Protein AF-A0A3D4PVM2-F1 (afdb_monomer_lite)

Radius of gyration: 16.76 Å; chains: 1; bounding box: 47×27×60 Å

pLDDT: mean 89.8, std 11.27, range [43.47, 98.75]

Structure (mmCIF, N/CA/C/O backbone):
data_AF-A0A3D4PVM2-F1
#
_entry.id   AF-A0A3D4PVM2-F1
#
loop_
_atom_site.group_PDB
_atom_site.id
_atom_site.type_symbol
_atom_site.label_atom_id
_atom_site.label_alt_id
_atom_site.label_comp_id
_atom_site.label_asym_id
_atom_site.label_entity_id
_atom_site.label_seq_id
_atom_site.pdbx_PDB_ins_code
_atom_site.Cartn_x
_atom_site.Cartn_y
_atom_site.Cartn_z
_atom_site.occupancy
_atom_site.B_iso_or_equiv
_atom_site.auth_seq_id
_atom_site.auth_comp_id
_atom_site.auth_asym_id
_atom_site.auth_atom_id
_atom_site.pdbx_PDB_model_num
ATOM 1 N N . MET A 1 1 ? 9.792 14.585 -29.562 1.00 45.31 1 MET A N 1
ATOM 2 C CA . MET A 1 1 ? 9.228 13.760 -28.477 1.00 45.31 1 MET A CA 1
ATOM 3 C C . MET A 1 1 ? 8.554 12.550 -29.114 1.00 45.31 1 MET A C 1
ATOM 5 O O . MET A 1 1 ? 7.344 12.537 -29.293 1.00 45.31 1 MET A O 1
ATOM 9 N N . SER A 1 2 ? 9.338 11.590 -29.603 1.00 43.47 2 SER A N 1
ATOM 10 C CA . SER A 1 2 ? 8.796 10.319 -30.086 1.00 43.47 2 SER A CA 1
ATOM 11 C C . SER A 1 2 ? 8.329 9.541 -28.860 1.00 43.47 2 SER A C 1
ATOM 13 O O . SER A 1 2 ? 9.150 9.234 -28.001 1.00 43.47 2 SER A O 1
ATOM 15 N N . TYR A 1 3 ? 7.024 9.276 -28.750 1.00 52.75 3 TYR A N 1
ATOM 16 C CA . TYR A 1 3 ? 6.503 8.290 -27.806 1.00 52.75 3 TYR A CA 1
ATOM 17 C C . TYR A 1 3 ? 7.107 6.941 -28.201 1.00 52.75 3 TYR A C 1
ATOM 19 O O . TYR A 1 3 ? 6.622 6.272 -29.112 1.00 52.75 3 TYR A O 1
ATOM 27 N N . VAL A 1 4 ? 8.235 6.591 -27.585 1.00 57.72 4 VAL A N 1
ATOM 28 C CA . VAL A 1 4 ? 8.710 5.213 -27.566 1.00 57.72 4 VAL A CA 1
ATOM 29 C C . VAL A 1 4 ? 7.630 4.465 -26.802 1.00 57.72 4 VAL A C 1
ATOM 31 O O . VAL A 1 4 ? 7.332 4.813 -25.662 1.00 57.72 4 VAL A O 1
ATOM 34 N N . TRP A 1 5 ? 6.950 3.538 -27.471 1.00 57.53 5 TRP A N 1
ATOM 35 C CA . TRP A 1 5 ? 6.000 2.656 -26.810 1.00 57.53 5 TRP A CA 1
ATOM 36 C C . TRP A 1 5 ? 6.754 1.921 -25.716 1.00 57.53 5 TRP A C 1
ATOM 38 O O . TRP A 1 5 ? 7.627 1.113 -26.025 1.00 57.53 5 TRP A O 1
ATOM 48 N N . ASP A 1 6 ? 6.449 2.240 -24.465 1.00 69.25 6 ASP A N 1
ATOM 49 C CA . ASP A 1 6 ? 6.973 1.492 -23.339 1.00 69.25 6 ASP A CA 1
ATOM 50 C C . ASP A 1 6 ? 6.263 0.127 -23.322 1.00 69.25 6 ASP A C 1
ATOM 52 O O . ASP A 1 6 ? 5.043 0.077 -23.106 1.00 69.25 6 ASP A O 1
ATOM 56 N N . PRO A 1 7 ? 6.973 -0.983 -23.597 1.00 75.12 7 PRO A N 1
ATOM 57 C CA . PRO A 1 7 ? 6.374 -2.313 -23.582 1.00 75.12 7 PRO A CA 1
ATOM 58 C C . PRO A 1 7 ? 5.822 -2.689 -22.197 1.00 75.12 7 PRO A C 1
ATOM 60 O O . PRO A 1 7 ? 4.986 -3.591 -22.103 1.00 75.12 7 PRO A O 1
ATOM 63 N N . HIS A 1 8 ? 6.235 -1.993 -21.134 1.00 84.00 8 HIS A N 1
ATOM 64 C CA . HIS A 1 8 ? 5.813 -2.239 -19.760 1.00 84.00 8 HIS A CA 1
ATOM 65 C C . HIS A 1 8 ? 4.550 -1.472 -19.361 1.00 84.00 8 HIS A C 1
ATOM 67 O O . HIS A 1 8 ? 3.911 -1.858 -18.384 1.00 84.00 8 HIS A O 1
ATOM 73 N N . LEU A 1 9 ? 4.089 -0.491 -20.149 1.00 87.88 9 LEU A N 1
ATOM 74 C CA . LEU A 1 9 ? 2.967 0.385 -19.782 1.00 87.88 9 LEU A CA 1
ATOM 75 C C . LEU A 1 9 ? 1.699 -0.376 -19.356 1.00 87.88 9 LEU A C 1
ATOM 77 O O . LEU A 1 9 ? 1.043 -0.018 -18.379 1.00 87.88 9 LEU A O 1
ATOM 81 N N . LEU A 1 10 ? 1.331 -1.444 -20.071 1.00 92.19 10 LEU A N 1
ATOM 82 C CA . LEU A 1 10 ? 0.153 -2.248 -19.716 1.00 92.19 10 LEU A CA 1
ATOM 83 C C . LEU A 1 10 ? 0.336 -2.994 -18.389 1.00 92.19 10 LEU A C 1
ATOM 85 O O . LEU A 1 10 ? -0.619 -3.130 -17.623 1.00 92.19 10 LEU A O 1
ATOM 89 N N . VAL A 1 11 ? 1.554 -3.464 -18.114 1.00 93.19 11 VAL A N 1
ATOM 90 C CA . VAL A 1 11 ? 1.901 -4.132 -16.856 1.00 93.19 11 VAL A CA 1
ATOM 91 C C . VAL A 1 11 ? 1.858 -3.122 -15.716 1.00 93.19 11 VAL A C 1
ATOM 93 O O . VAL A 1 11 ? 1.194 -3.374 -14.715 1.00 93.19 11 VAL A O 1
ATOM 96 N N . GLU A 1 12 ? 2.470 -1.951 -15.887 1.00 94.94 12 GLU A N 1
ATOM 97 C CA . GLU A 1 12 ? 2.466 -0.871 -14.897 1.00 94.94 12 GLU A CA 1
ATOM 98 C C . GLU A 1 12 ? 1.046 -0.440 -14.524 1.00 94.94 12 GLU A C 1
ATOM 100 O O . GLU A 1 12 ? 0.698 -0.381 -13.343 1.00 94.94 12 GLU A O 1
ATOM 105 N N . LEU A 1 13 ? 0.192 -0.202 -15.526 1.00 96.38 13 LEU A N 1
ATOM 106 C CA . LEU A 1 13 ? -1.208 0.155 -15.309 1.00 96.38 13 LEU A CA 1
ATOM 107 C C . LEU A 1 13 ? -1.986 -0.975 -14.625 1.00 96.38 13 LEU A C 1
ATOM 109 O O . LEU A 1 13 ? -2.812 -0.702 -13.753 1.00 96.38 13 LEU A O 1
ATOM 113 N N . GLY A 1 14 ? -1.711 -2.236 -14.973 1.00 97.75 14 GLY A N 1
ATOM 114 C CA . GLY A 1 14 ? -2.309 -3.403 -14.325 1.00 97.75 14 GLY A CA 1
ATOM 115 C C . GLY A 1 14 ? -1.925 -3.524 -12.847 1.00 97.75 14 GLY A C 1
ATOM 116 O O . GLY A 1 14 ? -2.792 -3.716 -11.993 1.00 97.75 14 GLY A O 1
ATOM 117 N N . LEU A 1 15 ? -0.642 -3.349 -12.524 1.00 98.12 15 LEU A N 1
ATOM 118 C CA . LEU A 1 15 ? -0.132 -3.370 -11.150 1.00 98.12 15 LEU A CA 1
ATOM 119 C C . LEU A 1 15 ? -0.658 -2.182 -10.334 1.00 98.12 15 LEU A C 1
ATOM 121 O O . LEU A 1 15 ? -1.031 -2.345 -9.171 1.00 98.12 15 LEU A O 1
ATOM 125 N N . LEU A 1 16 ? -0.762 -1.002 -10.948 1.00 98.31 16 LEU A N 1
ATOM 126 C CA . LEU A 1 16 ? -1.333 0.183 -10.314 1.00 98.31 16 LEU A CA 1
ATOM 127 C C . LEU A 1 16 ? -2.835 0.021 -10.043 1.00 98.31 16 LEU A C 1
ATOM 129 O O . LEU A 1 16 ? -3.315 0.378 -8.964 1.00 98.31 16 LEU A O 1
ATOM 133 N N . ALA A 1 17 ? -3.577 -0.562 -10.988 1.00 98.56 17 ALA A N 1
ATOM 134 C CA . ALA A 1 17 ? -4.987 -0.891 -10.806 1.00 98.56 17 ALA A CA 1
ATOM 135 C C . ALA A 1 17 ? -5.182 -1.918 -9.680 1.00 98.56 17 ALA A C 1
ATOM 137 O O . ALA A 1 17 ? -6.079 -1.756 -8.851 1.00 98.56 17 ALA A O 1
ATOM 138 N N . LEU A 1 18 ? -4.312 -2.931 -9.591 1.00 98.69 18 LEU A N 1
ATOM 139 C CA . LEU A 1 18 ? -4.325 -3.889 -8.485 1.00 98.69 18 LEU A CA 1
ATOM 140 C C . LEU A 1 18 ? -4.069 -3.195 -7.139 1.00 98.69 18 LEU A C 1
ATOM 142 O O . LEU A 1 18 ? -4.838 -3.395 -6.196 1.00 98.69 18 LEU A O 1
ATOM 146 N N . ALA A 1 19 ? -3.052 -2.329 -7.059 1.00 98.75 19 ALA A N 1
ATOM 147 C CA . ALA A 1 19 ? -2.756 -1.552 -5.856 1.00 98.75 19 ALA A CA 1
ATOM 148 C C . ALA A 1 19 ? -3.955 -0.699 -5.422 1.00 98.75 19 ALA A C 1
ATOM 150 O O . ALA A 1 19 ? -4.289 -0.660 -4.235 1.00 98.75 19 ALA A O 1
ATOM 151 N N . PHE A 1 20 ? -4.639 -0.059 -6.376 1.00 98.69 20 PHE A N 1
ATOM 152 C CA . PHE A 1 20 ? -5.865 0.689 -6.119 1.00 98.69 20 PHE A CA 1
ATOM 153 C C . PHE A 1 20 ? -6.963 -0.201 -5.532 1.00 98.69 20 PHE A C 1
ATOM 155 O O . PHE A 1 20 ? -7.494 0.130 -4.475 1.00 98.69 20 PHE A O 1
ATOM 162 N N . VAL A 1 21 ? -7.283 -1.332 -6.168 1.00 98.69 21 VAL A N 1
ATOM 163 C CA . VAL A 1 21 ? -8.371 -2.227 -5.735 1.00 98.69 21 VAL A CA 1
ATOM 164 C C . VAL A 1 21 ? -8.116 -2.787 -4.335 1.00 98.69 21 VAL A C 1
ATOM 166 O O . VAL A 1 21 ? -9.007 -2.746 -3.484 1.00 98.69 21 VAL A O 1
ATOM 169 N N . LEU A 1 22 ? -6.900 -3.264 -4.062 1.00 98.69 22 LEU A N 1
ATOM 170 C CA . LEU A 1 22 ? -6.544 -3.816 -2.753 1.00 98.69 22 LEU A CA 1
ATOM 171 C C . LEU A 1 22 ? -6.567 -2.741 -1.654 1.00 98.69 22 LEU A C 1
ATOM 173 O O . LEU A 1 22 ? -7.127 -2.951 -0.577 1.00 98.69 22 LEU A O 1
ATOM 177 N N . SER A 1 23 ? -6.045 -1.548 -1.944 1.00 98.38 23 SER A N 1
ATOM 178 C CA . SER A 1 23 ? -6.045 -0.429 -0.990 1.00 98.38 23 SER A CA 1
ATOM 179 C C . SER A 1 23 ? -7.444 0.142 -0.759 1.00 98.38 23 SER A C 1
ATOM 181 O O . SER A 1 23 ? -7.764 0.590 0.345 1.00 98.38 23 SER A O 1
ATOM 183 N N . LEU A 1 24 ? -8.305 0.092 -1.780 1.00 98.19 24 LEU A N 1
ATOM 184 C CA . LEU A 1 24 ? -9.721 0.424 -1.676 1.00 98.19 24 LEU A CA 1
ATOM 185 C C . LEU A 1 24 ? -10.438 -0.563 -0.751 1.00 98.19 24 LEU A C 1
ATOM 187 O O . LEU A 1 24 ? -11.187 -0.124 0.117 1.00 98.19 24 LEU A O 1
ATOM 191 N N . ALA A 1 25 ? -10.178 -1.868 -0.882 1.00 97.88 25 ALA A N 1
ATOM 192 C CA . ALA A 1 25 ? -10.771 -2.890 -0.019 1.00 97.88 25 ALA A CA 1
ATOM 193 C C . ALA A 1 25 ? -10.446 -2.643 1.465 1.00 97.88 25 ALA A C 1
ATOM 195 O O . ALA A 1 25 ? -11.357 -2.601 2.297 1.00 97.88 25 ALA A O 1
ATOM 196 N N . VAL A 1 26 ? -9.173 -2.371 1.781 1.00 97.56 26 VAL A N 1
ATOM 197 C CA . VAL A 1 26 ? -8.753 -1.965 3.133 1.00 97.56 26 VAL A CA 1
ATOM 198 C C . VAL A 1 26 ? -9.449 -0.671 3.554 1.00 97.56 26 VAL A C 1
ATOM 200 O O . VAL A 1 26 ? -10.062 -0.602 4.617 1.00 97.56 26 VAL A O 1
ATOM 203 N N . GLY A 1 27 ? -9.427 0.359 2.710 1.00 96.12 27 GLY A N 1
ATOM 204 C CA . GLY A 1 27 ? -10.041 1.645 3.025 1.00 96.12 27 GLY A CA 1
ATOM 205 C C . GLY A 1 27 ? -11.550 1.566 3.299 1.00 96.12 27 GLY A C 1
ATOM 206 O O . GLY A 1 27 ? -12.051 2.296 4.159 1.00 96.12 27 GLY A O 1
ATOM 207 N N . VAL A 1 28 ? -12.281 0.681 2.612 1.00 96.56 28 VAL A N 1
ATOM 208 C CA . VAL A 1 28 ? -13.722 0.460 2.824 1.00 96.56 28 VAL A CA 1
ATOM 209 C C . VAL A 1 28 ? -13.974 -0.172 4.190 1.00 96.56 28 VAL A C 1
ATOM 211 O O . VAL A 1 28 ? -14.853 0.295 4.916 1.00 96.56 28 VAL A O 1
ATOM 214 N N . GLU A 1 29 ? -13.200 -1.191 4.569 1.00 94.75 29 GLU A N 1
ATOM 215 C CA . GLU A 1 29 ? -13.273 -1.813 5.897 1.00 94.75 29 GLU A CA 1
ATOM 216 C C . GLU A 1 29 ? -13.016 -0.780 7.004 1.00 94.75 29 GLU A C 1
ATOM 218 O O . GLU A 1 29 ? -13.828 -0.635 7.926 1.00 94.75 29 GLU A O 1
ATOM 223 N N . ARG A 1 30 ? -11.965 0.034 6.851 1.00 93.69 30 ARG A N 1
ATOM 224 C CA . ARG A 1 30 ? -11.602 1.083 7.814 1.00 93.69 30 ARG A CA 1
ATOM 225 C C . ARG A 1 30 ? -12.667 2.165 7.943 1.00 93.69 30 ARG A C 1
ATOM 227 O O . ARG A 1 30 ? -12.998 2.570 9.060 1.00 93.69 30 ARG A O 1
ATOM 234 N N . SER A 1 31 ? -13.234 2.606 6.818 1.00 92.12 31 SER A N 1
ATOM 235 C CA . SER A 1 31 ? -14.294 3.619 6.801 1.00 92.12 31 SER A CA 1
ATOM 236 C C . SER A 1 31 ? -15.587 3.104 7.435 1.00 92.12 31 SER A C 1
ATOM 238 O O . SER A 1 31 ? -16.223 3.837 8.190 1.00 92.12 31 SER A O 1
ATOM 240 N N . ARG A 1 32 ? -15.968 1.843 7.181 1.00 90.44 32 ARG A N 1
ATOM 241 C CA . ARG A 1 32 ? -17.156 1.215 7.790 1.00 90.44 32 ARG A CA 1
ATOM 242 C C . ARG A 1 32 ? -17.020 1.059 9.304 1.00 90.44 32 ARG A C 1
ATOM 244 O O . ARG A 1 32 ? -18.005 1.203 10.017 1.00 90.44 32 ARG A O 1
ATOM 251 N N . LYS A 1 33 ? -15.804 0.816 9.804 1.00 88.81 33 LYS A N 1
ATOM 252 C CA . LYS A 1 33 ? -15.503 0.728 11.245 1.00 88.81 33 LYS A CA 1
ATOM 253 C C . LYS A 1 33 ? -15.273 2.096 11.922 1.00 88.81 33 LYS A C 1
ATOM 255 O O . LYS A 1 33 ? -14.785 2.117 13.053 1.00 88.81 33 LYS A O 1
ATOM 260 N N . LEU A 1 34 ? -15.590 3.213 11.248 1.00 84.19 34 LEU A N 1
ATOM 261 C CA . LEU A 1 34 ? -15.469 4.596 11.748 1.00 84.19 34 LEU A CA 1
ATOM 262 C C . LEU A 1 34 ? -14.083 4.916 12.338 1.00 84.19 34 LEU A C 1
ATOM 264 O O . LEU A 1 34 ? -13.951 5.499 13.415 1.00 84.19 34 LEU A O 1
ATOM 268 N N . LYS A 1 35 ? -13.024 4.481 11.649 1.00 86.06 35 LYS A N 1
ATOM 269 C CA . LYS A 1 35 ? -11.636 4.658 12.097 1.00 86.06 35 LYS A CA 1
ATOM 270 C C . LYS A 1 35 ? -11.047 5.982 11.604 1.00 86.06 35 LYS A C 1
ATOM 272 O O . LYS A 1 35 ? -11.492 6.535 10.606 1.00 86.06 35 LYS A O 1
ATOM 277 N N . SER A 1 36 ? -10.022 6.475 12.308 1.00 76.81 36 SER A N 1
ATOM 278 C CA . SER A 1 36 ? -9.428 7.804 12.073 1.00 76.81 36 SER A CA 1
ATOM 279 C C . SER A 1 36 ? -8.852 7.995 10.666 1.00 76.81 36 SER A C 1
ATOM 281 O O . SER A 1 36 ? -9.029 9.052 10.070 1.00 76.81 36 SER A O 1
ATOM 283 N N . ALA A 1 37 ? -8.184 6.973 10.126 1.00 84.19 37 ALA A N 1
ATOM 284 C CA . ALA A 1 37 ? -7.761 6.934 8.732 1.00 84.19 37 ALA A CA 1
ATOM 285 C C . ALA A 1 37 ? -8.864 6.268 7.899 1.00 84.19 37 ALA A C 1
ATOM 287 O O . ALA A 1 37 ? -9.225 5.115 8.148 1.00 84.19 37 ALA A O 1
ATOM 288 N N . GLY A 1 38 ? -9.408 7.005 6.930 1.00 87.69 38 GLY A N 1
ATOM 289 C CA . GLY A 1 38 ? -10.544 6.572 6.115 1.00 87.69 38 GLY A CA 1
ATOM 290 C C . GLY A 1 38 ? -10.147 6.007 4.750 1.00 87.69 38 GLY A C 1
ATOM 291 O O . GLY A 1 38 ? -8.975 5.756 4.468 1.00 87.69 38 GLY A O 1
ATOM 292 N N . LEU A 1 39 ? -11.141 5.851 3.874 1.00 94.56 39 LEU A N 1
ATOM 293 C CA . LEU A 1 39 ? -10.989 5.298 2.523 1.00 94.56 39 LEU A CA 1
ATOM 294 C C . LEU A 1 39 ? -9.896 5.999 1.702 1.00 94.56 39 LEU A C 1
ATOM 296 O O . LEU A 1 39 ? -8.978 5.356 1.198 1.00 94.56 39 LEU A O 1
ATOM 300 N N . ARG A 1 40 ? -9.978 7.333 1.604 1.00 94.88 40 ARG A N 1
ATOM 301 C CA . ARG A 1 40 ? -9.074 8.144 0.777 1.00 94.88 40 ARG A CA 1
ATOM 302 C C . ARG A 1 40 ? -7.619 8.026 1.228 1.00 94.88 40 ARG A C 1
ATOM 304 O O . ARG A 1 40 ? -6.737 7.963 0.382 1.00 94.88 40 ARG A O 1
ATOM 311 N N . THR A 1 41 ? -7.372 7.961 2.536 1.00 94.75 41 THR A N 1
ATOM 312 C CA . THR A 1 41 ? -6.019 7.826 3.092 1.00 94.75 41 THR A CA 1
ATOM 313 C C . THR A 1 41 ? -5.360 6.538 2.612 1.00 94.75 41 THR A C 1
ATOM 315 O O . THR A 1 41 ? -4.272 6.587 2.051 1.00 94.75 41 THR A O 1
ATOM 318 N N . HIS A 1 42 ? -6.036 5.398 2.767 1.00 96.69 42 HIS A N 1
ATOM 319 C CA . HIS A 1 42 ? -5.475 4.101 2.389 1.00 96.69 42 HIS A CA 1
ATOM 320 C C . HIS A 1 42 ? -5.270 3.992 0.875 1.00 96.69 42 HIS A C 1
ATOM 322 O O . HIS A 1 42 ? -4.201 3.586 0.431 1.00 96.69 42 HIS A O 1
ATOM 328 N N . VAL A 1 43 ? -6.236 4.450 0.074 1.00 98.12 43 VAL A N 1
ATOM 329 C CA . VAL A 1 43 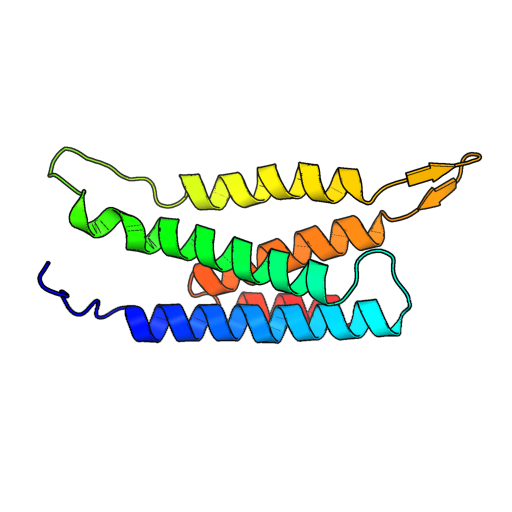? -6.103 4.463 -1.390 1.00 98.12 43 VAL A CA 1
ATOM 330 C C . VAL A 1 43 ? -4.891 5.282 -1.847 1.00 98.12 43 VAL A C 1
ATOM 332 O O . VAL A 1 43 ? -4.104 4.796 -2.655 1.00 98.12 43 VAL A O 1
ATOM 335 N N . LEU A 1 44 ? -4.708 6.498 -1.316 1.00 97.38 44 LEU A N 1
ATOM 336 C CA . LEU A 1 44 ? -3.579 7.355 -1.692 1.00 97.38 44 LEU A CA 1
ATOM 337 C C . LEU A 1 44 ? -2.232 6.764 -1.262 1.00 97.38 44 LEU A C 1
ATOM 339 O O . LEU A 1 44 ? -1.270 6.841 -2.021 1.00 97.38 44 LEU A O 1
ATOM 343 N N . VAL A 1 45 ? -2.166 6.153 -0.076 1.00 97.44 45 VAL A N 1
ATOM 344 C CA . VAL A 1 45 ? -0.947 5.503 0.426 1.00 97.44 45 VAL A CA 1
ATOM 345 C C . VAL A 1 45 ? -0.549 4.322 -0.460 1.00 97.44 45 VAL A C 1
ATOM 347 O O . VAL A 1 45 ? 0.611 4.226 -0.860 1.00 97.44 45 VAL A O 1
ATOM 350 N N . GLY A 1 46 ? -1.496 3.449 -0.805 1.00 98.31 46 GLY A N 1
ATOM 351 C CA . GLY A 1 46 ? -1.219 2.272 -1.627 1.00 98.31 46 GLY A CA 1
ATOM 352 C C . GLY A 1 46 ? -0.844 2.622 -3.066 1.00 98.31 46 GLY A C 1
ATOM 353 O O . GLY A 1 46 ? 0.165 2.135 -3.570 1.00 98.31 46 GLY A O 1
ATOM 354 N N . ILE A 1 47 ? -1.594 3.530 -3.704 1.00 98.31 47 ILE A N 1
ATOM 355 C CA . ILE A 1 47 ? -1.269 4.032 -5.048 1.00 98.31 47 ILE A CA 1
ATOM 356 C C . ILE A 1 47 ? 0.099 4.715 -5.052 1.00 98.31 47 ILE A C 1
ATOM 358 O O . ILE A 1 47 ? 0.930 4.398 -5.896 1.00 98.31 47 ILE A O 1
ATOM 362 N N . GLY A 1 48 ? 0.354 5.636 -4.117 1.00 98.00 48 GLY A N 1
ATOM 363 C CA . GLY A 1 48 ? 1.622 6.365 -4.067 1.00 98.00 48 GLY A CA 1
ATOM 364 C C . GLY A 1 48 ? 2.816 5.426 -3.904 1.00 98.00 48 GLY A C 1
ATOM 365 O O . GLY A 1 48 ? 3.812 5.560 -4.609 1.00 98.00 48 GLY A O 1
ATOM 366 N N . SER A 1 49 ? 2.684 4.421 -3.036 1.00 98.19 49 SER A N 1
ATOM 367 C CA . SER A 1 49 ? 3.724 3.411 -2.810 1.00 98.19 49 SER A CA 1
ATOM 368 C C . SER A 1 49 ? 3.979 2.540 -4.045 1.00 98.19 49 SER A C 1
ATOM 370 O O . SER A 1 49 ? 5.133 2.242 -4.360 1.00 98.19 49 SER A O 1
ATOM 372 N N . ALA A 1 50 ? 2.921 2.171 -4.778 1.00 98.19 50 ALA A N 1
ATOM 373 C CA . ALA A 1 50 ? 3.040 1.461 -6.049 1.00 98.19 50 ALA A CA 1
ATOM 374 C C . ALA A 1 50 ? 3.744 2.321 -7.107 1.00 98.19 50 ALA A C 1
ATOM 376 O O . ALA A 1 50 ? 4.699 1.854 -7.717 1.00 98.19 50 ALA A O 1
ATOM 377 N N . ILE A 1 51 ? 3.344 3.589 -7.264 1.00 97.50 51 ILE A N 1
ATOM 378 C CA . ILE A 1 51 ? 3.965 4.534 -8.206 1.00 97.50 51 ILE A CA 1
ATOM 379 C C . ILE A 1 51 ? 5.457 4.693 -7.914 1.00 97.50 51 ILE A C 1
ATOM 381 O O . ILE A 1 51 ? 6.265 4.550 -8.823 1.00 97.50 51 ILE A O 1
ATOM 385 N N . PHE A 1 52 ? 5.846 4.943 -6.659 1.00 96.75 52 PHE A N 1
ATOM 386 C CA . PHE A 1 52 ? 7.265 5.075 -6.313 1.00 96.75 52 PHE A CA 1
ATOM 387 C C . PHE A 1 52 ? 8.059 3.803 -6.603 1.00 96.75 52 PHE A C 1
ATOM 389 O O . PHE A 1 52 ? 9.198 3.892 -7.050 1.00 96.75 52 PHE A O 1
ATOM 396 N N . THR A 1 53 ? 7.459 2.633 -6.389 1.00 96.12 53 THR A N 1
ATOM 397 C CA . THR A 1 53 ? 8.108 1.349 -6.676 1.00 96.12 53 THR A CA 1
ATOM 398 C C . THR A 1 53 ? 8.251 1.115 -8.183 1.00 96.12 53 THR A C 1
ATOM 400 O O . THR A 1 53 ? 9.324 0.719 -8.624 1.00 96.12 53 THR A O 1
ATOM 403 N N . LEU A 1 54 ? 7.226 1.441 -8.978 1.00 94.56 54 LEU A N 1
ATOM 404 C CA . LEU A 1 54 ? 7.266 1.367 -10.444 1.00 94.56 54 LEU A CA 1
ATOM 405 C C . LEU A 1 54 ? 8.288 2.349 -11.036 1.00 94.56 54 LEU A C 1
ATOM 407 O O . LEU A 1 54 ? 9.092 1.955 -11.871 1.00 94.56 54 LEU A O 1
ATOM 411 N N . ILE A 1 55 ? 8.337 3.594 -10.542 1.00 92.81 55 ILE A N 1
ATOM 412 C CA . ILE A 1 55 ? 9.376 4.571 -10.917 1.00 92.81 55 ILE A CA 1
ATOM 413 C C . ILE A 1 55 ? 10.768 4.015 -10.600 1.00 92.81 55 ILE A C 1
ATOM 415 O O . ILE A 1 55 ? 11.688 4.169 -11.397 1.00 92.81 55 ILE A O 1
ATOM 419 N N . SER A 1 56 ? 10.924 3.364 -9.445 1.00 91.81 56 SER A N 1
ATOM 420 C CA . SER A 1 56 ? 12.189 2.749 -9.043 1.00 91.81 56 SER A CA 1
ATOM 421 C C . SER A 1 56 ? 12.614 1.614 -9.982 1.00 91.81 56 SER A C 1
ATOM 423 O O . SER A 1 56 ? 13.804 1.465 -10.238 1.00 91.81 56 SER A O 1
ATOM 425 N N . ALA A 1 57 ? 11.654 0.834 -10.492 1.00 89.31 57 ALA A N 1
ATOM 426 C CA . ALA A 1 57 ? 11.895 -0.312 -11.364 1.00 89.31 57 ALA A CA 1
ATOM 427 C C . ALA A 1 57 ? 12.140 0.076 -12.834 1.00 89.31 57 ALA A C 1
ATOM 429 O O . ALA A 1 57 ? 13.108 -0.397 -13.416 1.00 89.31 57 ALA A O 1
ATOM 430 N N . TYR A 1 58 ? 11.301 0.945 -13.406 1.00 87.12 58 TYR A N 1
ATOM 431 C CA . TYR A 1 58 ? 11.262 1.221 -14.852 1.00 87.12 58 TYR A CA 1
ATOM 432 C C . TYR A 1 58 ? 11.714 2.644 -15.221 1.00 87.12 58 TYR A C 1
ATOM 434 O O . TYR A 1 58 ? 12.186 2.903 -16.325 1.00 87.12 58 TYR A O 1
ATOM 442 N N . GLY A 1 59 ? 11.645 3.595 -14.284 1.00 86.75 59 GLY A N 1
ATOM 443 C CA . GLY A 1 59 ? 11.813 5.027 -14.570 1.00 86.75 59 GLY A CA 1
ATOM 444 C C . GLY A 1 59 ? 13.225 5.475 -14.969 1.00 86.75 59 GLY A C 1
ATOM 445 O O . GLY A 1 59 ? 13.405 6.634 -15.344 1.00 86.75 59 GLY A O 1
ATOM 446 N N . PHE A 1 60 ? 14.224 4.591 -14.890 1.00 81.81 60 PHE A N 1
ATOM 447 C CA . PHE A 1 60 ? 15.635 4.922 -15.127 1.00 81.81 60 PHE A CA 1
ATOM 448 C C . PHE A 1 60 ? 16.288 4.140 -16.268 1.00 81.81 60 PHE A C 1
ATOM 450 O O . PHE A 1 60 ? 17.463 4.380 -16.541 1.00 81.81 60 PHE A O 1
ATOM 457 N N . GLU A 1 61 ? 15.562 3.263 -16.967 1.00 75.38 61 GLU A N 1
ATOM 458 C CA . GLU A 1 61 ? 16.129 2.413 -18.028 1.00 75.38 61 GLU A CA 1
ATOM 459 C C . GLU A 1 61 ? 16.842 3.220 -19.131 1.00 75.38 61 GLU A C 1
ATOM 461 O O . GLU A 1 61 ? 17.895 2.817 -19.617 1.00 75.38 61 GLU A O 1
ATOM 466 N N . GLY A 1 62 ? 16.338 4.414 -19.466 1.00 69.25 62 GLY A N 1
ATOM 467 C CA . GLY A 1 62 ? 16.932 5.309 -20.470 1.00 69.25 62 GLY A CA 1
ATOM 468 C C . GLY A 1 62 ? 18.154 6.122 -20.013 1.00 69.25 62 GLY A C 1
ATOM 469 O O . GLY A 1 62 ? 18.721 6.860 -20.816 1.00 69.25 62 GLY A O 1
ATOM 470 N N . VAL A 1 63 ? 18.550 6.028 -18.739 1.00 69.25 63 VAL A N 1
ATOM 471 C CA . VAL A 1 63 ? 19.680 6.775 -18.141 1.00 69.25 63 VAL A CA 1
ATOM 472 C C . VAL A 1 63 ? 20.858 5.840 -17.807 1.00 69.25 63 VAL A C 1
ATOM 474 O O . VAL A 1 63 ? 21.915 6.286 -17.360 1.00 69.25 63 VAL A O 1
ATOM 477 N N . LEU A 1 64 ? 20.705 4.534 -18.054 1.00 67.75 64 LEU A N 1
ATOM 478 C CA . LEU A 1 64 ? 21.728 3.518 -17.811 1.00 67.75 64 LEU A CA 1
ATOM 479 C C . LEU A 1 64 ? 22.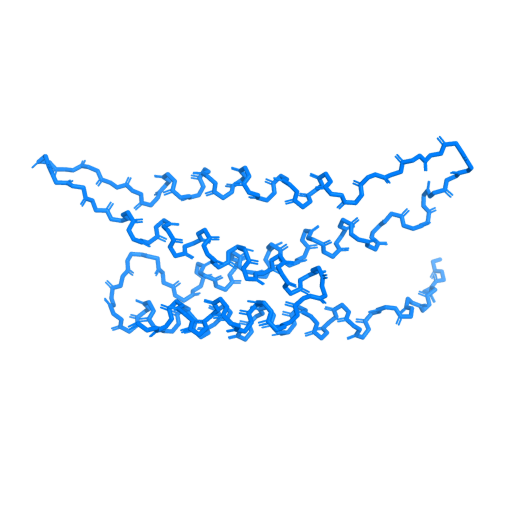840 3.607 -18.868 1.00 67.75 64 LEU A C 1
ATOM 481 O O . LEU A 1 64 ? 22.698 3.137 -19.994 1.00 67.75 64 LEU A O 1
ATOM 485 N N . GLY A 1 65 ? 23.961 4.230 -18.503 1.00 66.81 65 GLY A N 1
ATOM 486 C CA . GLY A 1 65 ? 25.228 4.123 -19.231 1.00 66.81 65 GLY A CA 1
ATOM 487 C C . GLY A 1 65 ? 26.069 2.931 -18.744 1.00 66.81 65 GLY A C 1
ATOM 488 O O . GLY A 1 65 ? 25.796 2.403 -17.667 1.00 66.81 65 GLY A O 1
ATOM 489 N N . PRO A 1 66 ? 27.124 2.527 -19.480 1.00 66.44 66 PRO A N 1
ATOM 490 C CA . PRO A 1 66 ? 27.985 1.396 -19.106 1.00 66.44 66 PRO A CA 1
ATOM 491 C C . PRO A 1 66 ? 28.647 1.531 -17.722 1.00 66.44 66 PRO A C 1
ATOM 493 O O . PRO A 1 66 ? 28.934 0.516 -17.095 1.00 66.44 66 PRO A O 1
ATOM 496 N N . ASP A 1 67 ? 28.818 2.759 -17.219 1.00 75.12 67 ASP A N 1
ATOM 497 C CA . ASP A 1 67 ? 29.396 3.050 -15.896 1.00 75.12 67 ASP A CA 1
ATOM 498 C C . ASP A 1 67 ? 28.348 3.438 -14.830 1.00 75.12 67 ASP A C 1
ATOM 500 O O . ASP A 1 67 ? 28.698 3.797 -13.704 1.00 75.12 67 ASP A O 1
ATOM 504 N N . VAL A 1 68 ? 27.050 3.401 -15.160 1.00 72.12 68 VAL A N 1
ATOM 505 C CA . VAL A 1 68 ? 25.971 3.842 -14.263 1.00 72.12 68 VAL A CA 1
ATOM 506 C C . VAL A 1 68 ? 25.257 2.629 -13.668 1.00 72.12 68 VAL A C 1
ATOM 508 O O . VAL A 1 68 ? 24.360 2.051 -14.274 1.00 72.12 68 VAL A O 1
ATOM 511 N N . ALA A 1 69 ? 25.618 2.275 -12.435 1.00 68.12 69 ALA A N 1
ATOM 512 C CA . ALA A 1 69 ? 24.858 1.322 -11.634 1.00 68.12 69 ALA A CA 1
ATOM 513 C C . ALA A 1 69 ? 23.708 2.049 -10.915 1.00 68.12 69 ALA A C 1
ATOM 515 O O . ALA A 1 69 ? 23.911 2.682 -9.876 1.00 68.12 69 ALA A O 1
ATOM 516 N N . VAL A 1 70 ? 22.494 1.979 -11.466 1.00 70.56 70 VAL A N 1
ATOM 517 C CA . VAL A 1 70 ? 21.283 2.378 -10.733 1.00 70.56 70 VAL A CA 1
ATOM 518 C C . VAL A 1 70 ? 20.881 1.232 -9.816 1.00 70.56 70 VAL A C 1
ATOM 520 O O . VAL A 1 70 ? 20.910 0.072 -10.216 1.00 70.56 70 VAL A O 1
ATOM 523 N N . ASP A 1 71 ? 20.511 1.565 -8.583 1.00 80.81 71 ASP A N 1
ATOM 524 C CA . ASP A 1 71 ? 19.958 0.626 -7.611 1.00 80.81 71 ASP A CA 1
ATOM 525 C C . ASP A 1 71 ? 18.441 0.864 -7.487 1.00 80.81 71 ASP A C 1
ATOM 527 O O . ASP A 1 71 ? 18.025 1.804 -6.791 1.00 80.81 71 ASP A O 1
ATOM 531 N N . PRO A 1 72 ? 17.607 0.023 -8.134 1.00 72.12 72 PRO A N 1
ATOM 532 C CA . PRO A 1 72 ? 16.148 0.113 -8.100 1.00 72.12 72 PRO A CA 1
ATOM 533 C C . PRO A 1 72 ? 15.547 -0.059 -6.705 1.00 72.12 72 PRO A C 1
ATOM 535 O O . PRO A 1 72 ? 14.345 0.116 -6.537 1.00 72.12 72 PRO A O 1
ATOM 538 N N . SER A 1 73 ? 16.321 -0.415 -5.678 1.00 80.38 73 SER A N 1
ATOM 539 C CA . SER A 1 73 ? 15.799 -0.524 -4.316 1.00 80.38 73 SER A CA 1
ATOM 540 C C . SER A 1 73 ? 15.754 0.821 -3.587 1.00 80.38 73 SER A C 1
ATOM 542 O O . SER A 1 73 ? 15.009 0.963 -2.618 1.00 80.38 73 SER A O 1
ATOM 544 N N . ARG A 1 74 ? 16.491 1.843 -4.050 1.00 85.50 74 ARG A N 1
ATOM 545 C CA . ARG A 1 74 ? 16.686 3.094 -3.296 1.00 85.50 74 ARG A CA 1
ATOM 546 C C . ARG A 1 74 ? 15.415 3.911 -3.120 1.00 85.50 74 ARG A C 1
ATOM 548 O O . ARG A 1 74 ? 15.127 4.309 -1.993 1.00 85.50 74 ARG A O 1
ATOM 555 N N . ILE A 1 75 ? 14.659 4.164 -4.191 1.00 91.12 75 ILE A N 1
ATOM 556 C CA . ILE A 1 75 ? 13.408 4.940 -4.097 1.00 91.12 75 ILE A CA 1
ATOM 557 C C . ILE A 1 75 ? 12.354 4.124 -3.347 1.00 91.12 75 ILE A C 1
ATOM 559 O O . ILE A 1 75 ? 11.713 4.649 -2.437 1.00 91.12 75 ILE A O 1
ATOM 563 N N . ALA A 1 76 ? 12.243 2.826 -3.649 1.00 88.75 76 ALA A N 1
ATOM 564 C CA . ALA A 1 76 ? 11.354 1.912 -2.934 1.00 88.75 76 ALA A CA 1
ATOM 565 C C . ALA A 1 76 ? 11.633 1.897 -1.415 1.00 88.75 76 ALA A C 1
ATOM 567 O O . ALA A 1 76 ? 10.707 2.005 -0.613 1.00 88.75 76 ALA A O 1
ATOM 568 N N . ALA A 1 77 ? 12.900 1.864 -0.992 1.00 89.12 77 ALA A N 1
ATOM 569 C CA . ALA A 1 77 ? 13.279 1.901 0.421 1.00 89.12 77 ALA A CA 1
ATOM 570 C C . ALA A 1 77 ? 12.873 3.213 1.120 1.00 89.12 77 ALA A C 1
ATOM 572 O O . ALA A 1 77 ? 12.524 3.198 2.303 1.00 89.12 77 ALA A O 1
ATOM 573 N N . GLN A 1 78 ? 12.861 4.345 0.402 1.00 94.19 78 GLN A N 1
ATOM 574 C CA . GLN A 1 78 ? 12.423 5.625 0.974 1.00 94.19 78 GLN A CA 1
ATOM 575 C C . GLN A 1 78 ? 10.922 5.667 1.272 1.00 94.19 78 GLN A C 1
ATOM 577 O O . GLN A 1 78 ? 10.511 6.424 2.153 1.00 94.19 78 GLN A O 1
ATOM 582 N N . VAL A 1 79 ? 10.106 4.828 0.622 1.00 95.31 79 VAL A N 1
ATOM 583 C CA . VAL A 1 79 ? 8.677 4.708 0.948 1.00 95.31 79 VAL A CA 1
ATOM 584 C C . VAL A 1 79 ? 8.507 4.276 2.404 1.00 95.31 79 VAL A C 1
ATOM 586 O O . VAL A 1 79 ? 7.767 4.916 3.146 1.00 95.31 79 VAL A O 1
ATOM 589 N N . VAL A 1 80 ? 9.247 3.258 2.858 1.00 91.12 80 VAL A N 1
ATOM 590 C CA . VAL A 1 80 ? 9.161 2.751 4.241 1.00 91.1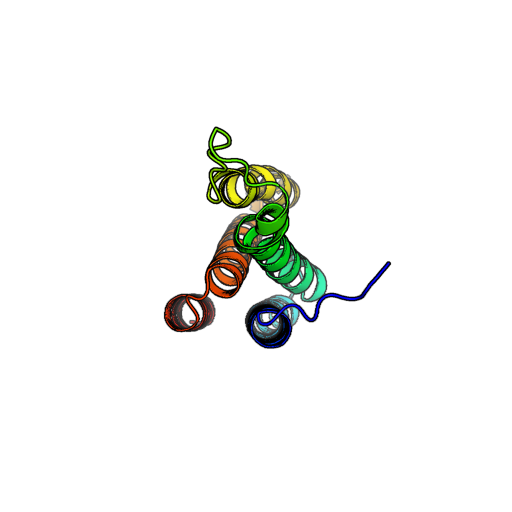2 80 VAL A CA 1
ATOM 591 C C . VAL A 1 80 ? 9.491 3.850 5.257 1.00 91.12 80 VAL A C 1
ATOM 593 O O . VAL A 1 80 ? 8.779 4.009 6.249 1.00 91.12 80 VAL A O 1
ATOM 596 N N . SER A 1 81 ? 10.524 4.648 4.975 1.00 90.88 81 SER A N 1
ATOM 597 C CA . SER A 1 81 ? 10.906 5.805 5.794 1.00 90.88 81 SER A CA 1
ATOM 598 C C . SER A 1 81 ? 9.806 6.878 5.818 1.00 90.88 81 SER A C 1
ATOM 600 O O . SER A 1 81 ? 9.377 7.314 6.889 1.00 90.88 81 SER A O 1
ATOM 602 N N . GLY A 1 82 ? 9.271 7.252 4.649 1.00 89.88 82 GLY A N 1
ATOM 603 C CA . GLY A 1 82 ? 8.222 8.269 4.522 1.00 89.88 82 GLY A CA 1
ATOM 604 C C . GLY A 1 82 ? 6.910 7.891 5.217 1.00 89.88 82 GLY A C 1
ATOM 605 O O . GLY A 1 82 ? 6.243 8.742 5.810 1.00 89.88 82 GLY A O 1
ATOM 606 N N . ILE A 1 83 ? 6.556 6.606 5.223 1.00 93.50 83 ILE A N 1
ATOM 607 C CA . ILE A 1 83 ? 5.362 6.117 5.920 1.00 93.50 83 ILE A CA 1
ATOM 608 C C . ILE A 1 83 ? 5.502 6.222 7.440 1.00 93.50 83 ILE A C 1
ATOM 610 O O . ILE A 1 83 ? 4.502 6.467 8.115 1.00 93.50 83 ILE A O 1
ATOM 614 N N . GLY A 1 84 ? 6.718 6.125 7.988 1.00 87.56 84 GLY A N 1
ATOM 615 C CA . GLY A 1 84 ? 6.965 6.371 9.412 1.00 87.56 84 GLY A CA 1
ATOM 616 C C . GLY A 1 84 ? 6.488 7.759 9.860 1.00 87.56 84 GLY A C 1
ATOM 617 O O . GLY A 1 84 ? 5.842 7.887 10.901 1.00 87.56 84 GLY A O 1
ATOM 618 N N . PHE A 1 85 ? 6.709 8.785 9.030 1.00 87.62 85 PHE A N 1
ATOM 619 C CA . PHE A 1 85 ? 6.231 10.149 9.284 1.00 87.62 85 PHE A CA 1
ATOM 620 C C . PHE A 1 85 ? 4.697 10.256 9.233 1.00 87.62 85 PHE A C 1
ATOM 622 O O . PHE A 1 85 ? 4.083 10.822 10.139 1.00 87.62 85 PHE A O 1
ATOM 629 N N . LEU A 1 86 ? 4.057 9.669 8.216 1.00 85.00 86 LEU A N 1
ATOM 630 C CA . LEU A 1 86 ? 2.591 9.665 8.107 1.00 85.00 86 LEU A CA 1
ATOM 631 C C . LEU A 1 86 ? 1.926 8.879 9.248 1.00 85.00 86 LEU A C 1
ATOM 633 O O . LEU A 1 86 ? 0.892 9.299 9.768 1.00 85.00 86 LEU A O 1
ATOM 637 N N . GLY A 1 87 ? 2.534 7.763 9.658 1.00 84.50 87 GLY A N 1
ATOM 638 C CA . GLY A 1 87 ? 2.089 6.943 10.781 1.00 84.50 87 GLY A CA 1
ATOM 639 C C . GLY A 1 87 ? 2.145 7.695 12.110 1.00 84.50 87 GLY A C 1
ATOM 640 O O . GLY A 1 87 ? 1.180 7.655 12.871 1.00 84.50 87 GLY A O 1
ATOM 641 N N . ALA A 1 88 ? 3.219 8.446 12.368 1.00 86.62 88 ALA A N 1
ATOM 642 C CA . ALA A 1 88 ? 3.312 9.303 13.550 1.00 86.62 88 ALA A CA 1
ATOM 643 C C . ALA A 1 88 ? 2.208 10.378 13.572 1.00 86.62 88 ALA A C 1
ATOM 645 O O . ALA A 1 88 ? 1.620 10.632 14.621 1.00 86.62 88 ALA A O 1
ATOM 646 N N . GLY A 1 89 ? 1.863 10.950 12.412 1.00 88.44 89 GLY A N 1
ATOM 647 C CA . GLY A 1 89 ? 0.832 11.986 12.285 1.00 88.44 89 GLY A CA 1
ATOM 648 C C . GLY A 1 89 ? -0.601 11.544 12.617 1.00 88.44 89 GLY A C 1
ATOM 649 O O . GLY A 1 89 ? -1.468 12.399 12.796 1.00 88.44 89 GLY A O 1
ATOM 650 N N . VAL A 1 90 ? -0.872 10.236 12.715 1.00 89.06 90 VAL A N 1
ATOM 651 C CA . VAL A 1 90 ? -2.199 9.700 13.079 1.00 89.06 90 VAL A CA 1
ATOM 652 C C . VAL A 1 90 ? -2.272 9.135 14.501 1.00 89.06 90 VAL A C 1
ATOM 654 O O . VAL A 1 90 ? -3.352 8.705 14.915 1.00 89.06 90 VAL A O 1
ATOM 657 N N . ILE A 1 91 ? -1.161 9.124 15.247 1.00 92.88 91 ILE A N 1
ATOM 658 C CA . ILE A 1 91 ? -1.102 8.654 16.637 1.00 92.88 91 ILE A CA 1
ATOM 659 C C . ILE A 1 91 ? -1.258 9.849 17.578 1.00 92.88 91 ILE A C 1
ATOM 661 O O . ILE A 1 91 ? -0.497 10.810 17.515 1.00 92.88 91 ILE A O 1
ATOM 665 N N . PHE A 1 92 ? -2.225 9.771 18.492 1.00 91.31 92 PHE A N 1
ATOM 666 C CA . PHE A 1 92 ? -2.520 10.838 19.449 1.00 91.31 92 PHE A CA 1
ATOM 667 C C . PHE A 1 92 ? -2.499 10.308 20.880 1.00 91.31 92 PHE A C 1
ATOM 669 O O . PHE A 1 92 ? -3.016 9.222 21.150 1.00 91.31 92 PHE A O 1
ATOM 676 N N . VAL A 1 93 ? -1.956 11.103 21.804 1.00 91.62 93 VAL A N 1
ATOM 677 C CA . VAL A 1 93 ? -1.956 10.811 23.243 1.00 91.62 93 VAL A CA 1
ATOM 678 C C . VAL A 1 93 ? -2.748 11.891 23.968 1.00 91.62 93 VAL A C 1
ATOM 680 O O . VAL A 1 93 ? -2.440 13.076 23.853 1.00 91.62 93 VAL A O 1
ATOM 683 N N . ARG A 1 94 ? -3.780 11.497 24.717 1.00 90.62 94 ARG A N 1
ATOM 684 C CA . ARG A 1 94 ? -4.591 12.416 25.528 1.00 90.62 94 ARG A CA 1
ATOM 685 C C . ARG A 1 94 ? -4.977 11.745 26.837 1.00 90.62 94 ARG A C 1
ATOM 687 O O . ARG A 1 94 ? -5.465 10.623 26.816 1.00 90.62 94 ARG A O 1
ATOM 694 N N . ASN A 1 95 ? -4.796 12.436 27.965 1.00 89.62 95 ASN A N 1
ATOM 695 C CA . ASN A 1 95 ? -5.151 11.937 29.303 1.00 89.62 95 ASN A CA 1
ATOM 696 C C . ASN A 1 95 ? -4.627 10.512 29.579 1.00 89.62 95 ASN A C 1
ATOM 698 O O . ASN A 1 95 ? -5.374 9.654 30.036 1.00 89.62 95 ASN A O 1
ATOM 702 N N . ASN A 1 96 ? -3.354 10.249 29.260 1.00 90.25 96 ASN A N 1
ATOM 703 C CA . ASN A 1 96 ? -2.722 8.927 29.380 1.00 90.25 96 ASN A CA 1
ATOM 704 C C . ASN A 1 96 ? -3.309 7.806 28.491 1.00 90.25 96 ASN A C 1
ATOM 706 O O . ASN A 1 96 ? -2.927 6.650 28.645 1.00 90.25 96 ASN A O 1
ATOM 710 N N . ALA A 1 97 ? -4.187 8.122 27.534 1.00 91.00 97 ALA A N 1
ATOM 711 C CA . ALA A 1 97 ? -4.703 7.174 26.548 1.00 91.00 97 ALA A CA 1
ATOM 712 C C . ALA A 1 97 ? -4.082 7.417 25.163 1.00 91.00 97 ALA A C 1
ATOM 714 O O . ALA A 1 97 ? -4.021 8.556 24.692 1.00 91.00 97 ALA A O 1
ATOM 715 N N . VAL A 1 98 ? -3.652 6.337 24.502 1.00 91.88 98 VAL A N 1
ATOM 716 C CA . VAL A 1 98 ? -3.118 6.347 23.129 1.00 91.88 98 VAL A CA 1
ATOM 717 C C . VAL A 1 98 ? -4.221 5.950 22.148 1.00 91.88 98 VAL A C 1
ATOM 719 O O . VAL A 1 98 ? -4.897 4.941 22.338 1.00 91.88 98 VAL A O 1
ATOM 722 N N . SER A 1 99 ? -4.382 6.717 21.071 1.00 90.56 99 SER A N 1
ATOM 723 C CA . SER A 1 99 ? -5.308 6.431 19.972 1.00 90.56 99 SER A CA 1
ATOM 724 C C . SER A 1 99 ? -4.590 6.482 18.625 1.00 90.56 99 SER A C 1
ATOM 726 O O . SER A 1 99 ? -3.555 7.126 18.481 1.00 90.56 99 SER A O 1
ATOM 728 N N . GLY A 1 100 ? -5.140 5.788 17.628 1.00 91.75 100 GLY A N 1
ATOM 729 C CA . GLY A 1 100 ? -4.635 5.813 16.252 1.00 91.75 100 GLY A CA 1
ATOM 730 C C . GLY A 1 100 ? -3.503 4.831 15.939 1.00 91.75 100 GLY A C 1
ATOM 731 O O . GLY A 1 100 ? -3.170 4.672 14.769 1.00 91.75 100 GLY A O 1
ATOM 732 N N . LEU A 1 101 ? -2.988 4.092 16.928 1.00 93.81 101 LEU A N 1
ATOM 733 C CA . LEU A 1 101 ? -1.893 3.126 16.748 1.00 93.81 101 LEU A CA 1
ATOM 734 C C . LEU A 1 101 ? -2.213 2.049 15.693 1.00 93.81 101 LEU A C 1
ATOM 736 O O . LEU A 1 101 ? -1.416 1.796 14.795 1.00 93.81 101 LEU A O 1
ATOM 740 N N . THR A 1 102 ? -3.427 1.490 15.714 1.00 92.94 102 THR A N 1
ATOM 741 C CA . THR A 1 102 ? -3.885 0.553 14.671 1.00 92.94 102 THR A CA 1
ATOM 742 C C . THR A 1 102 ? -4.045 1.227 13.309 1.00 92.94 102 THR A C 1
ATOM 744 O O . THR A 1 102 ? -3.775 0.602 12.295 1.00 92.94 102 THR A O 1
ATOM 747 N N . SER A 1 103 ? -4.477 2.492 13.254 1.00 93.56 103 SER A N 1
ATOM 748 C CA . SER A 1 103 ? -4.568 3.216 11.976 1.00 93.56 103 SER A CA 1
ATOM 749 C C . SER A 1 103 ? -3.181 3.443 11.371 1.00 93.56 103 SER A C 1
ATOM 751 O O . SER A 1 103 ? -3.025 3.270 10.168 1.00 93.56 103 SER A O 1
ATOM 753 N N . ALA A 1 104 ? -2.176 3.764 12.192 1.00 94.88 104 ALA A N 1
ATOM 754 C CA . ALA A 1 104 ? -0.787 3.857 11.748 1.00 94.88 104 ALA A CA 1
ATOM 755 C C . ALA A 1 104 ? -0.278 2.512 11.205 1.00 94.88 104 ALA A C 1
ATOM 757 O O . ALA A 1 104 ? 0.284 2.465 10.113 1.00 94.88 104 ALA A O 1
ATOM 758 N N . ALA A 1 105 ? -0.543 1.413 11.920 1.00 95.38 105 ALA A N 1
ATOM 759 C CA . ALA A 1 105 ? -0.184 0.069 11.469 1.00 95.38 105 ALA A CA 1
ATOM 760 C C . ALA A 1 105 ? -0.872 -0.302 10.142 1.00 95.38 105 ALA A C 1
ATOM 762 O O . ALA A 1 105 ? -0.218 -0.816 9.239 1.00 95.38 105 ALA A O 1
ATOM 763 N N . THR A 1 106 ? -2.162 0.013 9.976 1.00 95.62 106 THR A N 1
ATOM 764 C CA . THR A 1 106 ? -2.866 -0.222 8.708 1.00 95.62 106 THR A CA 1
ATOM 765 C C . THR A 1 106 ? -2.266 0.599 7.564 1.00 95.62 106 THR A C 1
ATOM 767 O O . THR A 1 106 ? -2.071 0.060 6.480 1.00 95.62 106 THR A O 1
ATOM 770 N N . ILE A 1 107 ? -1.939 1.878 7.782 1.00 96.12 107 ILE A N 1
ATOM 771 C CA . ILE A 1 107 ? -1.273 2.713 6.768 1.00 96.12 107 ILE A CA 1
ATOM 772 C C . ILE A 1 107 ? 0.055 2.074 6.337 1.00 96.12 107 ILE A C 1
ATOM 774 O O . ILE A 1 107 ? 0.340 2.007 5.142 1.00 96.12 107 ILE A O 1
ATOM 778 N N . TRP A 1 108 ? 0.829 1.551 7.291 1.00 95.94 108 TRP A N 1
ATOM 779 C CA . TRP A 1 108 ? 2.080 0.847 7.010 1.00 95.94 108 TRP A CA 1
ATOM 780 C C . TRP A 1 108 ? 1.877 -0.421 6.173 1.00 95.94 108 TRP A C 1
ATOM 782 O O . TRP A 1 108 ? 2.553 -0.607 5.162 1.00 95.94 108 TRP A O 1
ATOM 792 N N . VAL A 1 109 ? 0.885 -1.245 6.521 1.00 97.31 109 VAL A N 1
ATOM 793 C CA . VAL A 1 109 ? 0.525 -2.440 5.740 1.00 97.31 109 VAL A CA 1
ATOM 794 C C . VAL A 1 109 ? 0.061 -2.072 4.328 1.00 97.31 109 VAL A C 1
ATOM 796 O O . VAL A 1 109 ? 0.468 -2.709 3.362 1.00 97.31 109 VAL A O 1
ATOM 799 N N . VAL A 1 110 ? -0.751 -1.024 4.175 1.00 98.00 110 VAL A N 1
ATOM 800 C CA . VAL A 1 110 ? -1.238 -0.584 2.859 1.00 98.00 110 VAL A CA 1
ATOM 801 C C . VAL A 1 110 ? -0.111 -0.060 1.973 1.00 98.00 110 VAL A C 1
ATOM 803 O O . VAL A 1 110 ? -0.111 -0.325 0.771 1.00 98.00 110 VAL A O 1
ATOM 806 N N . ALA A 1 111 ? 0.885 0.613 2.549 1.00 98.12 111 ALA A N 1
ATOM 807 C CA . ALA A 1 111 ? 2.082 0.983 1.807 1.00 98.12 111 ALA A CA 1
ATOM 808 C C . ALA A 1 111 ? 2.829 -0.256 1.295 1.00 98.12 111 ALA A C 1
ATOM 810 O O . ALA A 1 111 ? 3.153 -0.326 0.112 1.00 98.12 111 ALA A O 1
ATOM 811 N N . ALA A 1 112 ? 3.017 -1.268 2.149 1.00 98.06 112 ALA A N 1
ATOM 812 C CA . ALA A 1 112 ? 3.638 -2.531 1.756 1.00 98.06 112 ALA A CA 1
ATOM 813 C C . ALA A 1 112 ? 2.840 -3.271 0.663 1.00 98.06 112 ALA A C 1
ATOM 815 O O . ALA A 1 112 ? 3.440 -3.794 -0.271 1.00 98.06 112 ALA A O 1
ATOM 816 N N . ILE A 1 113 ? 1.501 -3.267 0.722 1.00 98.62 113 ILE A N 1
ATOM 817 C CA . ILE A 1 113 ? 0.629 -3.820 -0.333 1.00 98.62 113 ILE A CA 1
ATOM 818 C C . ILE A 1 113 ? 0.856 -3.085 -1.661 1.00 98.62 113 ILE A C 1
ATOM 820 O O . ILE A 1 113 ? 1.019 -3.728 -2.699 1.00 98.62 113 ILE A O 1
ATOM 824 N N . GLY A 1 114 ? 0.905 -1.750 -1.635 1.00 98.50 114 GLY A N 1
ATOM 825 C CA . GLY A 1 114 ? 1.198 -0.931 -2.811 1.00 98.50 114 GLY A CA 1
ATOM 826 C C . GLY A 1 114 ? 2.580 -1.220 -3.398 1.00 98.50 114 GLY A C 1
ATOM 827 O O . GLY A 1 114 ? 2.701 -1.446 -4.600 1.00 98.50 114 GLY A O 1
ATOM 828 N N . MET A 1 115 ? 3.610 -1.298 -2.550 1.00 98.12 115 MET A N 1
ATOM 829 C CA . MET A 1 115 ? 4.965 -1.673 -2.970 1.00 98.12 115 MET A CA 1
ATOM 830 C C . MET A 1 115 ? 5.013 -3.084 -3.560 1.00 98.12 115 MET A C 1
ATOM 832 O O . MET A 1 115 ? 5.615 -3.276 -4.607 1.00 98.12 115 MET A O 1
ATOM 836 N N . ALA A 1 116 ? 4.346 -4.065 -2.946 1.00 98.19 116 ALA A N 1
ATOM 837 C CA . ALA A 1 116 ? 4.282 -5.429 -3.468 1.00 98.19 116 ALA A CA 1
ATOM 838 C C . ALA A 1 116 ? 3.600 -5.485 -4.845 1.00 98.19 116 ALA A C 1
ATOM 840 O O . ALA A 1 116 ? 4.052 -6.221 -5.719 1.00 98.19 116 ALA A O 1
ATOM 841 N N . CYS A 1 117 ? 2.562 -4.673 -5.075 1.00 98.31 117 CYS A N 1
ATOM 842 C CA . CYS A 1 117 ? 1.985 -4.516 -6.410 1.00 98.31 117 CYS A CA 1
ATOM 843 C C . CYS A 1 117 ? 3.013 -3.921 -7.381 1.00 98.31 117 CYS A C 1
ATOM 845 O O . CYS A 1 117 ? 3.281 -4.524 -8.412 1.00 98.31 117 CYS A O 1
ATOM 847 N N . GLY A 1 118 ? 3.634 -2.786 -7.042 1.00 96.44 118 GLY A N 1
ATOM 848 C CA . GLY A 1 118 ? 4.631 -2.137 -7.903 1.00 96.44 118 GLY A CA 1
ATOM 849 C C . GLY A 1 118 ? 5.883 -2.985 -8.169 1.00 96.44 118 GLY A C 1
ATOM 850 O O . GLY A 1 118 ? 6.493 -2.855 -9.220 1.00 96.44 118 GLY A O 1
ATOM 851 N N . ALA A 1 119 ? 6.235 -3.894 -7.258 1.00 95.75 119 ALA A N 1
ATOM 852 C CA . ALA A 1 119 ? 7.342 -4.842 -7.394 1.00 95.75 119 ALA A CA 1
ATOM 853 C C . ALA A 1 119 ? 6.964 -6.123 -8.167 1.00 95.75 119 ALA A C 1
ATOM 855 O O . ALA A 1 119 ? 7.727 -7.087 -8.162 1.00 95.75 119 ALA A O 1
ATOM 856 N N . ASN A 1 120 ? 5.784 -6.162 -8.799 1.00 96.50 120 ASN A N 1
ATOM 857 C CA . ASN A 1 120 ? 5.264 -7.322 -9.527 1.00 96.50 120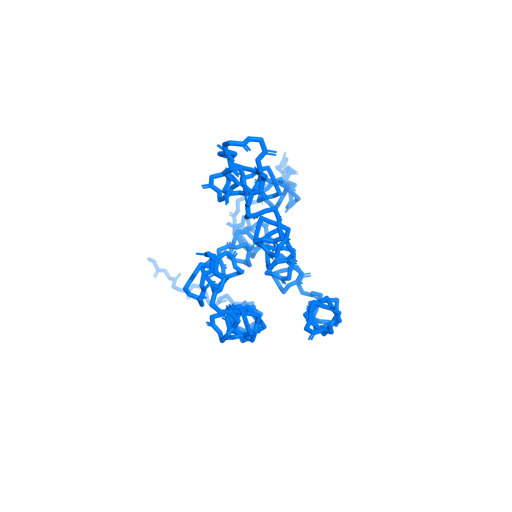 ASN A CA 1
ATOM 858 C C . ASN A 1 120 ? 5.107 -8.589 -8.649 1.00 96.50 120 ASN A C 1
ATOM 860 O O . ASN A 1 120 ? 5.332 -9.714 -9.092 1.00 96.50 120 ASN A O 1
ATOM 864 N N . MET A 1 121 ? 4.691 -8.417 -7.388 1.00 97.69 121 MET A N 1
ATOM 865 C CA . MET A 1 121 ? 4.432 -9.495 -6.419 1.00 97.69 121 MET A CA 1
ATOM 866 C C . MET A 1 121 ? 2.936 -9.573 -6.033 1.00 97.69 121 MET A C 1
ATOM 868 O O . MET A 1 121 ? 2.581 -9.414 -4.858 1.00 97.69 121 MET A O 1
ATOM 872 N N . PRO A 1 122 ? 2.018 -9.843 -6.986 1.00 97.62 122 PRO A N 1
ATOM 873 C CA . PR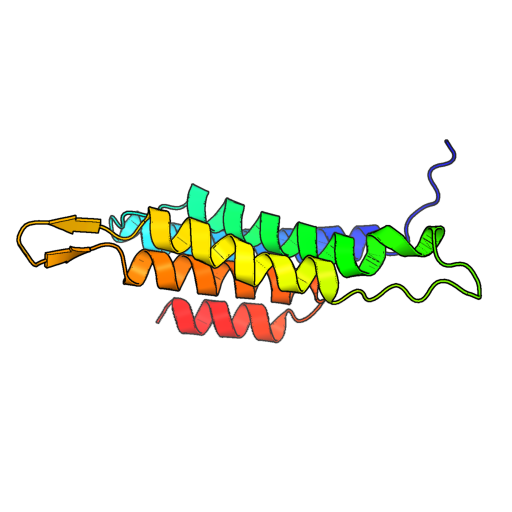O A 1 122 ? 0.573 -9.756 -6.755 1.00 97.62 122 PRO A CA 1
ATOM 874 C C . PRO A 1 122 ? 0.067 -10.748 -5.702 1.00 97.62 122 PRO A C 1
ATOM 876 O O . PRO A 1 122 ? -0.810 -10.406 -4.912 1.00 97.62 122 PRO A O 1
ATOM 879 N N . LEU A 1 123 ? 0.639 -11.956 -5.635 1.00 98.12 123 LEU A N 1
ATOM 880 C CA . LEU A 1 123 ? 0.243 -12.955 -4.639 1.00 98.12 123 LEU A CA 1
ATOM 881 C C . LEU A 1 123 ? 0.524 -12.471 -3.209 1.00 98.12 123 LEU A C 1
ATOM 883 O O . LEU A 1 123 ? -0.311 -12.655 -2.326 1.00 98.12 123 LEU A O 1
ATOM 887 N N . LEU A 1 124 ? 1.665 -11.807 -2.993 1.00 98.44 124 LEU A N 1
ATOM 888 C CA . LEU A 1 124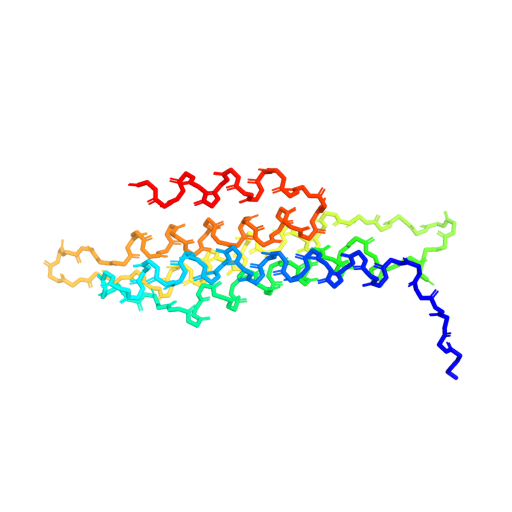 ? 2.025 -11.245 -1.693 1.00 98.44 124 LEU A CA 1
ATOM 889 C C . LEU A 1 124 ? 1.099 -10.080 -1.320 1.00 98.44 124 LEU A C 1
ATOM 891 O O . LEU A 1 124 ? 0.633 -10.008 -0.185 1.00 98.44 124 LEU A O 1
ATOM 895 N N . ALA A 1 125 ? 0.782 -9.210 -2.283 1.00 98.56 125 ALA A N 1
ATOM 896 C CA . ALA A 1 125 ? -0.149 -8.102 -2.082 1.00 98.56 125 ALA A CA 1
ATOM 897 C C . ALA A 1 125 ? -1.563 -8.593 -1.717 1.00 98.56 125 ALA A C 1
ATOM 899 O O . ALA A 1 125 ? -2.177 -8.088 -0.773 1.00 98.56 125 ALA A O 1
ATOM 900 N N . ILE A 1 126 ? -2.067 -9.612 -2.422 1.00 98.62 126 ILE A N 1
ATOM 901 C CA . ILE A 1 126 ? -3.377 -10.226 -2.160 1.00 98.62 126 ILE A CA 1
ATOM 902 C C . ILE A 1 126 ? -3.385 -10.913 -0.793 1.00 98.62 126 ILE A C 1
ATOM 904 O O . ILE A 1 126 ? -4.303 -10.681 -0.008 1.00 98.62 126 ILE A O 1
ATOM 908 N N . ALA A 1 127 ? -2.361 -11.711 -0.475 1.00 98.44 127 ALA A N 1
ATOM 909 C CA . ALA A 1 127 ? -2.254 -12.385 0.816 1.00 98.44 127 ALA A CA 1
ATOM 910 C C . ALA A 1 127 ? -2.189 -11.381 1.977 1.00 98.44 127 ALA A C 1
ATOM 912 O O . ALA A 1 127 ? -2.928 -11.521 2.948 1.00 98.44 127 ALA A O 1
ATOM 913 N N . GLY A 1 128 ? -1.373 -10.328 1.854 1.00 98.25 128 GLY A N 1
ATOM 914 C CA . GLY A 1 128 ? -1.284 -9.260 2.853 1.00 98.25 128 GLY A CA 1
ATOM 915 C C . GLY A 1 128 ? -2.606 -8.513 3.042 1.00 98.25 128 GLY A C 1
ATOM 916 O O . GLY A 1 128 ? -3.008 -8.244 4.173 1.00 98.25 128 GLY A O 1
ATOM 917 N N . THR A 1 129 ? -3.328 -8.249 1.950 1.00 98.44 129 THR A N 1
ATOM 918 C CA . THR A 1 129 ? -4.671 -7.649 2.005 1.00 98.44 129 THR A CA 1
ATOM 919 C C . THR A 1 129 ? -5.664 -8.576 2.704 1.00 98.44 129 THR A C 1
ATOM 921 O O . THR A 1 129 ? -6.403 -8.131 3.577 1.00 98.44 129 THR A O 1
ATOM 924 N N . GLY A 1 130 ? -5.661 -9.867 2.364 1.00 97.94 130 GLY A N 1
ATOM 925 C CA . GLY A 1 130 ? -6.519 -10.870 2.993 1.00 97.94 130 GLY A CA 1
ATOM 926 C C . GLY A 1 130 ? -6.272 -10.981 4.496 1.00 97.94 130 GLY A C 1
ATOM 927 O O . GLY A 1 130 ? -7.221 -10.913 5.267 1.00 97.94 130 GLY A O 1
ATOM 928 N N . LEU A 1 131 ? -5.003 -11.059 4.913 1.00 97.56 131 LEU A N 1
ATOM 929 C CA . LEU A 1 131 ? -4.613 -11.107 6.326 1.00 97.56 131 LEU A CA 1
ATOM 930 C C . LEU A 1 131 ? -5.003 -9.841 7.094 1.00 97.56 131 LEU A C 1
ATOM 932 O O . LEU A 1 131 ? -5.389 -9.938 8.252 1.00 97.56 131 LEU A O 1
ATOM 936 N N . HIS A 1 132 ? -4.927 -8.664 6.466 1.00 96.44 132 HIS A N 1
ATOM 937 C CA . HIS A 1 132 ? -5.379 -7.416 7.084 1.00 96.44 132 HIS A CA 1
ATOM 938 C C . HIS A 1 132 ? -6.898 -7.401 7.340 1.00 96.44 132 HIS A C 1
ATOM 940 O O . HIS A 1 132 ? -7.358 -6.760 8.281 1.00 96.44 132 HIS A O 1
ATOM 946 N N . LEU A 1 133 ? -7.687 -8.027 6.462 1.00 94.12 133 LEU A N 1
ATOM 947 C CA . LEU A 1 133 ? -9.152 -7.975 6.514 1.00 94.12 133 LEU A CA 1
ATOM 948 C C . LEU A 1 133 ? -9.783 -8.952 7.524 1.00 94.12 133 LEU A C 1
ATOM 950 O O . LEU A 1 133 ? -10.989 -8.840 7.762 1.00 94.12 133 LEU A O 1
ATOM 954 N N . LEU A 1 134 ? -9.002 -9.878 8.090 1.00 89.69 134 LEU A N 1
ATOM 955 C CA . LEU A 1 134 ? -9.408 -10.780 9.177 1.00 89.69 134 LEU A CA 1
ATOM 956 C C . LEU A 1 134 ? -9.527 -10.026 10.513 1.00 89.69 134 LEU A C 1
ATOM 958 O O . LEU A 1 134 ? -10.523 -10.275 11.229 1.00 89.69 134 LEU A O 1
#

Secondary structure (DSSP, 8-state):
------TTHHHHHHHHHHHHHHHHHHHHHHHHTT-SS-HHHHHHHHHHHHHHHHHHHHTTGGG--TT----THHHHHHHHHHHHHHHHTT-EEETTEEESHHHHHHHHHHHHHHHHHHTT-HHHHHHHHHHHH-

Sequence (134 aa):
MSYVWDPHLLVELGLLALAFVLSLAVGVERSRKLKSAGLRTHVLVGIGSAIFTLISAYGFEGVLGPDVAVDPSRIAAQVVSGIGFLGAGVIFVRNNAVSGLTSAATIWVVAAIGMACGANMPLLAIAGTGLHLL

Foldseek 3Di:
DPPPPDPCVVLLVVLLVLLQVLLQLLQPLCVVVVAPRHNVLSNCLLNVLLVQLLCLVPVCPVVDDPPDDRDSVVSNVVSLVVLVVVLVVQWDADPNDIPSNVVSVSSNLSSVLSNCSSVVNSVVSVVSSVVSSD